Protein AF-A0A6J4SI68-F1 (afdb_monomer)

pLDDT: mean 85.59, std 18.25, range [33.22, 98.5]

Sequence (168 aa):
SLLSRDGRPLRGDPDLPATARPAADPTVLVGSAVPDPDGGLPWAMRVFGNPLGEQCIALGRLRDGTIGRLKRGEFGPLPPDTGGVCDDVAERGVVASAERRTTPQRRTIVYGLAEGRARVTVRVAGERRSARPGALGSFIFVFRGTRDLRGAELRTTRDGRPVVLRLG

Nearest PDB structures (foldseek):
  7kmm-assembly1_A  TM=6.624E-01  e=3.789E-0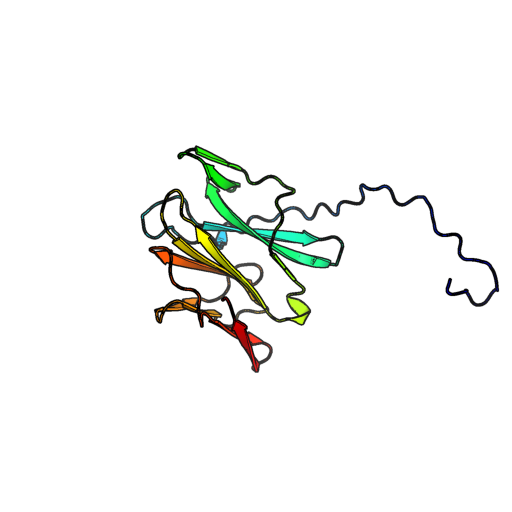2  Xanthomonas citri pv. citri str. 306
  7kmm-assembly2_B  TM=6.673E-01  e=6.313E-02  Xanthomonas citri pv. citri str. 306
  8bl3-assembly1_A  TM=6.056E-01  e=1.656E+00  Escherichia coli
  5j7k-assembly1_E  TM=3.864E-01  e=1.665E-01  synthetic construct
  7y6e-assembly2_B  TM=3.305E-01  e=2.032E+00  Chelicerata

Organism: NCBI:txid1162706

Secondary structure (DSSP, 8-state):
-PPPTT----PPP----TT-------EE-GGG-B--TTS-SPEEEEEEE-TTSPEEEEEEEEETTEEEEEETTEEEEPPTT---EEE-HHHHSEEEEEEEE-SSS-EEEEEEEESTTPPEEEEETTEEEEE---GGGEEEEEEES----TT-EEEEEETTEEEEEE--

Radius of gyration: 19.29 Å; Cα contacts (8 Å, |Δi|>4): 363; chains: 1; bounding box: 36×62×41 Å

Structure (mmCIF, N/CA/C/O backbone):
data_AF-A0A6J4SI68-F1
#
_entry.id   AF-A0A6J4SI68-F1
#
loop_
_atom_site.group_PDB
_atom_site.id
_atom_site.type_symbol
_atom_site.label_atom_id
_atom_site.label_alt_id
_atom_site.label_comp_id
_atom_site.label_asym_id
_atom_site.label_entity_id
_atom_site.label_seq_id
_atom_site.pdbx_PDB_ins_code
_atom_site.Cartn_x
_atom_site.Cartn_y
_atom_site.Cartn_z
_atom_site.occupancy
_atom_site.B_iso_or_equiv
_atom_site.auth_seq_id
_atom_site.auth_comp_id
_atom_site.auth_asym_id
_atom_site.auth_atom_id
_atom_site.pdbx_PDB_model_num
ATOM 1 N N . SER A 1 1 ? -15.799 37.853 5.163 1.00 41.09 1 SER A N 1
ATOM 2 C CA . SER A 1 1 ? -14.866 38.383 6.172 1.00 41.09 1 SER A CA 1
ATOM 3 C C . SER A 1 1 ? -15.446 38.233 7.555 1.00 41.09 1 SER A C 1
ATOM 5 O O . SER A 1 1 ? -16.518 38.760 7.813 1.00 41.09 1 SER A O 1
ATOM 7 N N . LEU A 1 2 ? -14.744 37.497 8.412 1.00 40.72 2 LEU A N 1
ATOM 8 C CA . LEU A 1 2 ? -14.936 37.484 9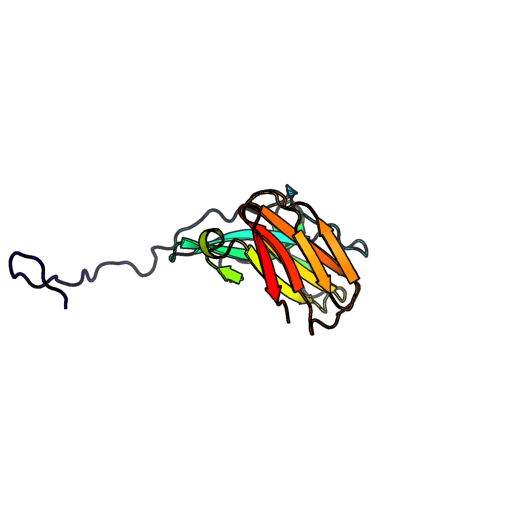.862 1.00 40.72 2 LEU A CA 1
ATOM 9 C C . LEU A 1 2 ? -14.067 38.617 10.444 1.00 40.72 2 LEU A C 1
ATOM 11 O O . LEU A 1 2 ? -12.942 38.805 9.984 1.00 40.72 2 LEU A O 1
ATOM 15 N N . LEU A 1 3 ? -14.594 39.413 11.377 1.00 33.22 3 LEU A N 1
ATOM 16 C CA . LEU A 1 3 ? -13.908 40.569 11.980 1.00 33.22 3 LEU A CA 1
ATOM 17 C C . LEU A 1 3 ? -13.317 40.208 13.354 1.00 33.22 3 LEU A C 1
ATOM 19 O O . LEU A 1 3 ? -13.912 39.434 14.100 1.00 33.22 3 LEU A O 1
ATOM 23 N N . SER A 1 4 ? -12.164 40.799 13.691 1.00 49.69 4 SER A N 1
ATOM 24 C CA . SER A 1 4 ? -11.587 40.789 15.047 1.00 49.69 4 SER A CA 1
ATOM 25 C C . SER A 1 4 ? -12.302 41.803 15.959 1.00 49.69 4 SER A C 1
ATOM 27 O O . SER A 1 4 ? -12.935 42.740 15.466 1.00 49.69 4 SER A O 1
ATOM 29 N N . ARG A 1 5 ? -12.177 41.643 17.286 1.00 51.75 5 ARG A N 1
ATOM 30 C CA . ARG A 1 5 ? -12.863 42.442 18.326 1.00 51.75 5 ARG A CA 1
ATOM 31 C C . ARG A 1 5 ? -12.578 43.957 18.297 1.00 51.75 5 ARG A C 1
ATOM 33 O O . ARG A 1 5 ? -13.356 44.697 18.885 1.00 51.75 5 ARG A O 1
ATOM 40 N N . ASP A 1 6 ? -11.578 44.419 17.543 1.00 63.66 6 ASP A N 1
ATOM 41 C CA . ASP A 1 6 ? -11.200 45.843 17.447 1.00 63.66 6 ASP A CA 1
ATOM 42 C C . ASP A 1 6 ? -11.628 46.520 16.125 1.00 63.66 6 ASP A C 1
ATOM 44 O O . ASP A 1 6 ? -11.157 47.607 15.786 1.00 63.66 6 ASP A O 1
ATOM 48 N N . GLY A 1 7 ? -12.490 45.876 15.326 1.00 43.72 7 GLY A N 1
ATOM 49 C CA . GLY A 1 7 ? -13.140 46.502 14.163 1.00 43.72 7 GLY A CA 1
ATOM 50 C C . GLY A 1 7 ? -12.240 46.802 12.955 1.00 43.72 7 GLY A C 1
ATOM 51 O O . GLY A 1 7 ? -12.679 47.462 12.015 1.00 43.72 7 GLY A O 1
ATOM 52 N N . ARG A 1 8 ? -10.994 46.312 12.928 1.00 44.75 8 ARG A N 1
ATOM 53 C CA . ARG A 1 8 ? -10.113 46.445 11.755 1.00 44.75 8 ARG A CA 1
ATOM 54 C C . ARG A 1 8 ? -10.351 45.306 10.755 1.00 44.75 8 ARG A C 1
ATOM 56 O O . ARG A 1 8 ? -10.450 44.150 11.175 1.00 44.75 8 ARG A O 1
ATOM 63 N N . PRO A 1 9 ? -10.408 45.591 9.440 1.00 39.69 9 PRO A N 1
ATOM 64 C CA . PRO A 1 9 ? -10.454 44.540 8.435 1.00 39.69 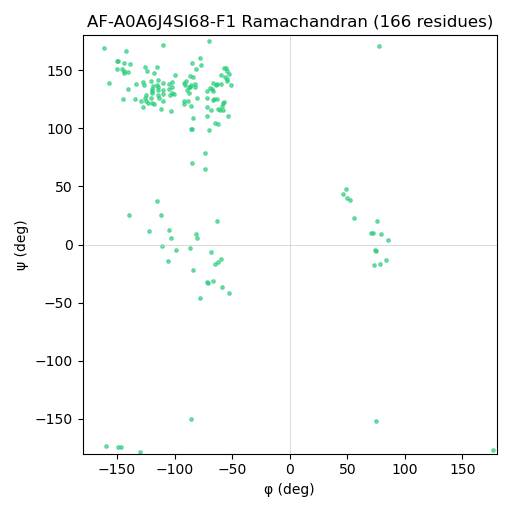9 PRO A CA 1
ATOM 65 C C . PRO A 1 9 ? -9.156 43.731 8.504 1.00 39.69 9 PRO A C 1
ATOM 67 O O . PRO A 1 9 ? -8.064 44.292 8.401 1.00 39.69 9 PRO A O 1
ATOM 70 N N . LEU A 1 10 ? -9.277 42.412 8.675 1.00 46.72 10 LEU A N 1
ATOM 71 C CA . LEU A 1 10 ? -8.160 41.497 8.464 1.00 46.72 10 LEU A CA 1
ATOM 72 C C . LEU A 1 10 ? -7.763 41.626 6.989 1.00 46.72 10 LEU A C 1
ATOM 74 O O . LEU A 1 10 ? -8.484 41.157 6.107 1.00 46.72 10 LEU A O 1
ATOM 78 N N . ARG A 1 11 ? -6.658 42.327 6.712 1.00 47.34 11 ARG A N 1
ATOM 79 C CA . ARG A 1 11 ? -5.991 42.226 5.413 1.00 47.34 11 ARG A CA 1
ATOM 80 C C . ARG A 1 11 ? -5.626 40.756 5.249 1.00 47.34 11 ARG A C 1
ATOM 82 O O . ARG A 1 11 ? -4.916 40.216 6.090 1.00 47.34 11 ARG A O 1
ATOM 89 N N . GLY A 1 12 ? -6.159 40.115 4.211 1.00 44.56 12 GLY A N 1
ATOM 90 C CA . GLY A 1 12 ? -5.619 38.839 3.765 1.00 44.56 12 GLY A CA 1
ATOM 91 C C . GLY A 1 12 ? -4.149 39.061 3.449 1.00 44.56 12 GLY A C 1
ATOM 92 O O . GLY A 1 12 ? -3.832 39.967 2.678 1.00 44.56 12 GLY A O 1
ATOM 93 N N . ASP A 1 13 ? -3.279 38.307 4.110 1.00 42.47 13 ASP A N 1
ATOM 94 C CA . ASP A 1 13 ? -1.849 38.335 3.839 1.00 42.47 13 ASP A CA 1
ATOM 95 C C . ASP A 1 13 ? -1.631 37.875 2.387 1.00 42.47 13 ASP A C 1
ATOM 97 O O . ASP A 1 13 ? -1.985 36.736 2.066 1.00 42.47 13 ASP A O 1
ATOM 101 N N . PRO A 1 14 ? -1.105 38.717 1.479 1.00 45.72 14 PRO A N 1
ATOM 102 C CA . PRO A 1 14 ? -0.847 38.323 0.096 1.00 45.72 14 PRO A CA 1
ATOM 103 C C . PRO A 1 14 ? 0.468 37.539 -0.073 1.00 45.72 14 PRO A C 1
ATOM 105 O O . PRO A 1 14 ? 0.834 37.231 -1.202 1.00 45.72 14 PRO A O 1
ATOM 108 N N . ASP A 1 15 ? 1.164 37.205 1.019 1.00 43.94 15 ASP A N 1
ATOM 109 C CA . ASP A 1 15 ? 2.559 36.739 1.016 1.00 43.94 15 ASP A CA 1
ATOM 110 C C . ASP A 1 15 ? 2.743 35.288 1.500 1.00 43.94 15 ASP A C 1
ATOM 112 O O . ASP A 1 15 ? 3.736 34.935 2.138 1.00 43.94 15 ASP A O 1
ATOM 116 N N . LEU A 1 16 ? 1.814 34.390 1.161 1.00 42.75 16 LEU A N 1
ATOM 117 C CA . LEU A 1 16 ? 2.142 32.962 1.170 1.00 42.75 16 LEU A CA 1
ATOM 118 C C . LEU A 1 16 ? 2.808 32.605 -0.167 1.00 42.75 16 LEU A C 1
ATOM 120 O O . LEU A 1 16 ? 2.115 32.561 -1.188 1.00 42.75 16 LEU A O 1
ATOM 124 N N . PRO A 1 17 ? 4.125 32.321 -0.213 1.00 39.16 17 PRO A N 1
ATOM 125 C CA . PRO A 1 17 ? 4.725 31.798 -1.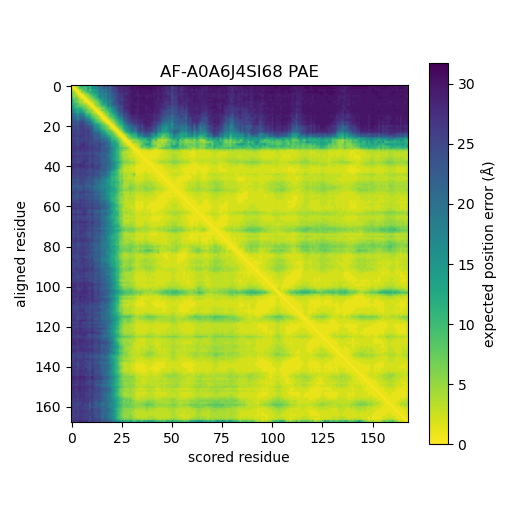428 1.00 39.16 17 PRO A CA 1
ATOM 126 C C . PRO A 1 17 ? 4.034 30.479 -1.788 1.00 39.16 17 PRO A C 1
ATOM 128 O O . PRO A 1 17 ? 3.827 29.617 -0.929 1.00 39.16 17 PRO A O 1
ATO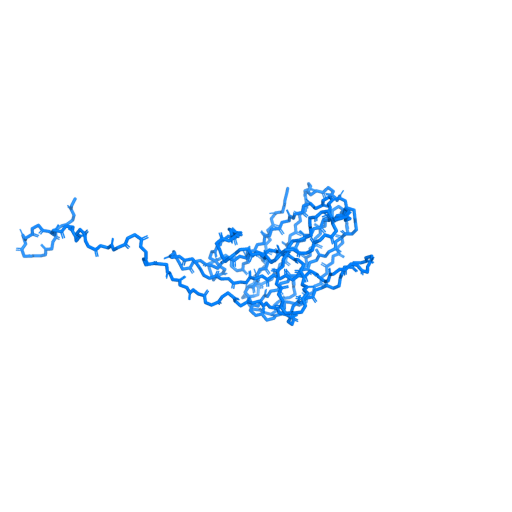M 131 N N . ALA A 1 18 ? 3.743 30.275 -3.075 1.00 45.47 18 ALA A N 1
ATOM 132 C CA . ALA A 1 18 ? 3.190 29.037 -3.640 1.00 45.47 18 ALA A CA 1
ATOM 133 C C . ALA A 1 18 ? 4.121 27.802 -3.497 1.00 45.47 18 ALA A C 1
ATOM 135 O O . ALA A 1 18 ? 3.998 26.819 -4.225 1.00 45.47 18 ALA A O 1
ATOM 136 N N . THR A 1 19 ? 5.077 27.839 -2.568 1.00 42.84 19 THR A N 1
ATOM 137 C CA . THR A 1 19 ? 6.138 26.853 -2.357 1.00 42.84 19 THR A CA 1
ATOM 138 C C . THR A 1 19 ? 6.413 26.564 -0.883 1.00 42.84 19 THR A C 1
ATOM 140 O O . THR A 1 19 ? 7.495 26.084 -0.555 1.00 42.84 19 THR A O 1
ATOM 143 N N . ALA A 1 20 ? 5.449 26.750 0.020 1.00 41.12 20 ALA A N 1
ATOM 144 C CA . ALA A 1 20 ? 5.488 26.040 1.299 1.00 41.12 20 ALA A CA 1
ATOM 145 C C . ALA A 1 20 ? 5.112 24.563 1.066 1.00 41.12 20 ALA A C 1
ATOM 147 O O . ALA A 1 20 ? 4.067 24.093 1.503 1.00 41.12 20 ALA A O 1
ATOM 148 N N . ARG A 1 21 ? 5.942 23.830 0.309 1.00 43.81 21 ARG A N 1
ATOM 149 C CA . ARG A 1 21 ? 5.911 22.364 0.302 1.00 43.81 21 ARG A CA 1
ATOM 150 C C . ARG A 1 21 ? 6.416 21.925 1.675 1.00 43.81 21 ARG A C 1
ATOM 152 O O . ARG A 1 21 ? 7.596 22.148 1.947 1.00 43.81 21 ARG A O 1
ATOM 159 N N . PRO A 1 22 ? 5.612 21.264 2.523 1.00 39.53 22 PRO A N 1
ATOM 160 C CA . PRO A 1 22 ? 6.188 20.475 3.590 1.00 39.53 22 PRO A CA 1
ATOM 161 C C . PRO A 1 22 ? 6.945 19.341 2.895 1.00 39.53 22 PRO A C 1
ATOM 163 O O . PRO A 1 22 ? 6.340 18.421 2.344 1.00 39.53 22 PRO A O 1
ATOM 166 N N . ALA A 1 23 ? 8.272 19.424 2.848 1.00 41.53 23 ALA A N 1
ATOM 167 C CA . ALA A 1 23 ? 9.094 18.269 2.538 1.00 41.53 23 ALA A CA 1
ATOM 168 C C . ALA A 1 23 ? 9.066 17.364 3.775 1.00 41.53 23 ALA A C 1
ATOM 170 O O . ALA A 1 23 ? 9.978 17.383 4.595 1.00 41.53 23 ALA A O 1
ATOM 171 N N . ALA A 1 24 ? 7.978 16.609 3.949 1.00 43.91 24 ALA A N 1
ATOM 172 C CA . ALA A 1 24 ? 8.052 15.409 4.762 1.00 43.91 24 ALA A CA 1
ATOM 173 C C . ALA A 1 24 ? 9.087 14.514 4.078 1.00 43.91 24 ALA A C 1
ATOM 175 O O . ALA A 1 24 ? 8.888 14.136 2.922 1.00 43.91 24 ALA A O 1
ATOM 176 N N . ASP A 1 25 ? 10.200 14.248 4.759 1.00 49.50 25 ASP A N 1
ATOM 177 C CA . ASP A 1 25 ? 11.216 13.320 4.280 1.00 49.50 25 ASP A CA 1
ATOM 178 C C . ASP A 1 25 ? 10.516 11.986 3.968 1.00 49.50 25 ASP A C 1
ATOM 180 O O . ASP A 1 25 ? 9.943 11.364 4.876 1.00 49.50 25 ASP A O 1
ATOM 184 N N . PRO A 1 26 ? 10.405 11.591 2.686 1.00 60.81 26 PRO A N 1
ATOM 185 C CA . PRO A 1 26 ? 9.561 10.478 2.310 1.00 60.81 26 PRO A CA 1
ATOM 186 C C . PRO A 1 26 ? 10.191 9.189 2.823 1.00 60.81 26 PRO A C 1
ATOM 188 O O . PRO A 1 26 ? 11.078 8.607 2.198 1.00 60.81 26 PRO A O 1
ATOM 191 N N . THR A 1 27 ? 9.707 8.709 3.964 1.00 73.81 27 THR A N 1
ATOM 192 C CA . THR A 1 27 ? 10.252 7.501 4.566 1.00 73.81 27 THR A CA 1
ATOM 193 C C . THR A 1 27 ? 9.819 6.300 3.734 1.00 73.81 27 THR A C 1
ATOM 195 O O . THR A 1 27 ? 8.647 5.906 3.694 1.00 73.81 27 THR A O 1
ATOM 198 N N . VAL A 1 28 ? 10.789 5.699 3.048 1.00 74.00 28 VAL A N 1
ATOM 199 C CA . VAL A 1 28 ? 10.642 4.368 2.467 1.00 74.00 28 VAL A CA 1
ATOM 200 C C . VAL A 1 28 ? 10.655 3.357 3.606 1.00 74.00 28 VAL A C 1
ATOM 202 O O . VAL A 1 28 ? 11.650 3.205 4.314 1.00 74.00 28 VAL A O 1
ATOM 205 N N . LEU A 1 29 ? 9.564 2.614 3.771 1.00 76.69 29 LEU A N 1
ATOM 206 C CA . LEU A 1 29 ? 9.467 1.602 4.818 1.00 76.69 29 LEU A CA 1
ATOM 207 C C . LEU A 1 29 ? 10.076 0.273 4.358 1.00 76.69 29 LEU A C 1
ATOM 209 O O . LEU A 1 29 ? 9.363 -0.708 4.150 1.00 76.69 29 LEU A O 1
ATOM 213 N N . VAL A 1 30 ? 11.405 0.225 4.221 1.00 69.44 30 VAL A N 1
ATOM 214 C CA . VAL A 1 30 ? 12.153 -0.974 3.782 1.00 69.44 30 VAL A CA 1
ATOM 215 C C . VAL A 1 30 ? 11.807 -2.205 4.630 1.00 69.44 30 VAL A C 1
ATOM 217 O O . VAL A 1 30 ? 11.574 -3.282 4.090 1.00 69.44 30 VAL A O 1
ATOM 220 N N . GLY A 1 31 ? 11.679 -2.038 5.951 1.00 70.56 31 GLY A N 1
ATOM 221 C CA . GLY A 1 31 ? 11.326 -3.122 6.878 1.00 70.56 31 GLY A CA 1
ATOM 222 C C . GLY A 1 31 ? 9.894 -3.661 6.742 1.00 70.56 31 GLY A C 1
ATOM 223 O O . GLY A 1 31 ? 9.555 -4.646 7.388 1.00 70.56 31 GLY A O 1
ATOM 224 N N . SER A 1 32 ? 9.051 -3.033 5.917 1.00 72.88 32 SER A N 1
ATOM 225 C CA . SER A 1 32 ? 7.689 -3.493 5.601 1.00 72.88 32 SER A CA 1
ATOM 226 C C . SER A 1 32 ? 7.581 -4.160 4.224 1.00 72.88 32 SER A C 1
ATOM 228 O O . SER A 1 32 ? 6.478 -4.473 3.774 1.00 72.88 32 SER A O 1
ATOM 230 N N . ALA A 1 33 ? 8.712 -4.354 3.535 1.00 91.50 33 ALA A N 1
ATOM 231 C CA . ALA A 1 33 ? 8.719 -4.906 2.191 1.00 91.50 33 ALA A CA 1
ATOM 232 C C . ALA A 1 33 ? 8.177 -6.341 2.160 1.00 91.50 33 ALA A C 1
ATOM 234 O O . ALA A 1 33 ? 8.512 -7.180 2.997 1.00 91.50 33 ALA A O 1
ATOM 235 N N . VAL A 1 34 ? 7.358 -6.631 1.152 1.00 95.00 34 VAL A N 1
ATOM 236 C CA . VAL A 1 34 ? 6.744 -7.943 0.940 1.00 95.00 34 VAL A CA 1
ATOM 237 C C . VAL A 1 34 ? 7.299 -8.556 -0.345 1.00 95.00 34 VAL A C 1
ATOM 239 O O . VAL A 1 34 ? 7.227 -7.912 -1.397 1.00 95.00 34 VAL A O 1
ATOM 242 N N . PRO A 1 35 ? 7.835 -9.790 -0.305 1.00 96.25 35 PRO A N 1
ATOM 243 C CA . PRO A 1 35 ? 8.320 -10.470 -1.501 1.00 96.25 35 PRO A CA 1
ATOM 244 C C . PRO A 1 35 ? 7.251 -10.556 -2.595 1.00 96.25 35 PRO A C 1
ATOM 246 O O . PRO A 1 35 ? 6.070 -10.789 -2.318 1.00 96.25 35 PRO A O 1
ATOM 249 N N . ASP A 1 36 ? 7.656 -10.403 -3.857 1.00 96.00 36 ASP A N 1
ATOM 250 C CA . ASP A 1 36 ? 6.766 -10.742 -4.961 1.00 96.00 36 ASP A CA 1
ATOM 251 C C . ASP A 1 36 ? 6.624 -12.272 -5.045 1.00 96.00 36 ASP A C 1
ATOM 253 O O . ASP A 1 36 ? 7.631 -12.982 -5.023 1.00 96.00 36 ASP A O 1
ATOM 257 N N . PRO A 1 37 ? 5.397 -12.805 -5.161 1.00 95.00 37 PRO A N 1
ATOM 258 C CA . PRO A 1 37 ? 5.170 -14.244 -5.128 1.00 95.00 37 PRO A CA 1
ATOM 259 C C . PRO A 1 37 ? 5.800 -15.011 -6.301 1.00 95.00 37 PRO A C 1
ATOM 261 O O . PRO A 1 37 ? 5.927 -16.228 -6.196 1.00 95.00 37 PRO A O 1
ATOM 264 N N . ASP A 1 38 ? 6.191 -14.346 -7.391 1.00 94.19 38 ASP A N 1
ATOM 265 C CA . ASP A 1 38 ? 6.865 -14.992 -8.527 1.00 94.19 38 ASP A CA 1
ATOM 266 C C . ASP A 1 38 ? 8.333 -14.535 -8.656 1.00 94.19 38 ASP A C 1
ATOM 268 O O . ASP A 1 38 ? 8.897 -14.550 -9.747 1.00 94.19 38 ASP A O 1
ATOM 272 N N . GLY A 1 39 ? 8.955 -14.092 -7.555 1.00 93.06 39 GLY A N 1
ATOM 273 C CA . GLY A 1 39 ? 10.395 -13.798 -7.499 1.00 93.06 39 GLY A CA 1
ATOM 274 C C . GLY A 1 39 ? 10.825 -12.450 -8.092 1.00 93.06 39 GLY A C 1
ATOM 275 O O . GLY A 1 39 ? 12.017 -12.199 -8.238 1.00 93.06 39 GLY A O 1
ATOM 276 N N . GLY A 1 40 ? 9.881 -11.568 -8.435 1.00 94.06 40 GLY A N 1
ATOM 277 C CA . GLY A 1 40 ? 10.187 -10.188 -8.829 1.00 94.06 40 GLY A CA 1
ATOM 278 C C . GLY A 1 40 ? 10.687 -9.316 -7.667 1.00 94.06 40 GLY A C 1
ATOM 279 O O . GLY A 1 40 ? 10.665 -9.727 -6.506 1.00 94.06 40 GLY A O 1
ATOM 280 N N . LEU A 1 41 ? 11.076 -8.069 -7.974 1.00 95.12 41 LEU A N 1
ATOM 281 C CA . LEU A 1 41 ? 11.458 -7.084 -6.951 1.00 95.12 41 LEU A CA 1
ATOM 282 C C . LEU A 1 41 ? 10.381 -6.985 -5.852 1.00 95.12 41 LEU A C 1
ATOM 284 O O . LEU A 1 41 ? 9.192 -6.926 -6.198 1.00 95.12 41 LEU A O 1
ATOM 288 N N . PRO A 1 42 ? 10.755 -6.921 -4.561 1.00 96.56 42 PRO A N 1
ATOM 289 C CA . PRO A 1 42 ? 9.792 -6.806 -3.471 1.00 96.56 42 PRO A CA 1
ATOM 290 C C . PRO A 1 42 ? 8.861 -5.607 -3.647 1.00 96.56 42 PRO A C 1
ATOM 292 O O . PRO A 1 42 ? 9.219 -4.596 -4.253 1.00 96.56 42 PRO A O 1
ATOM 295 N N . TRP A 1 43 ? 7.659 -5.709 -3.098 1.00 96.12 43 TRP A N 1
ATOM 296 C CA . TRP A 1 43 ? 6.735 -4.590 -2.975 1.00 96.12 43 TRP A CA 1
ATOM 297 C C . TRP A 1 43 ? 7.026 -3.830 -1.691 1.00 96.12 43 TRP A C 1
ATOM 299 O O . TRP A 1 43 ? 7.201 -4.439 -0.640 1.00 96.12 43 TRP A O 1
ATOM 309 N N . ALA A 1 44 ? 7.044 -2.507 -1.764 1.00 94.88 44 ALA A N 1
ATOM 310 C CA . ALA A 1 44 ? 7.173 -1.644 -0.600 1.00 94.88 44 ALA A CA 1
ATOM 311 C C . ALA A 1 44 ? 6.304 -0.401 -0.775 1.00 94.88 44 ALA A C 1
ATOM 313 O O . ALA A 1 44 ? 5.833 -0.098 -1.877 1.00 94.88 44 ALA A O 1
ATOM 314 N N . MET A 1 45 ? 6.106 0.324 0.321 1.00 92.44 45 MET A N 1
ATOM 315 C CA . MET A 1 45 ? 5.371 1.579 0.310 1.00 92.44 45 MET A CA 1
ATOM 316 C C . MET A 1 45 ? 6.198 2.720 0.888 1.00 92.44 45 MET A C 1
ATOM 318 O O . MET A 1 45 ? 7.051 2.537 1.762 1.00 92.44 45 MET A O 1
ATOM 322 N N . ARG A 1 46 ? 5.923 3.903 0.357 1.00 91.44 46 ARG A N 1
ATOM 323 C CA . ARG A 1 46 ? 6.412 5.185 0.844 1.00 91.44 46 ARG A CA 1
ATOM 324 C C . ARG A 1 46 ? 5.281 5.842 1.614 1.00 91.44 46 ARG A C 1
ATOM 326 O O . ARG A 1 46 ? 4.172 5.916 1.080 1.00 91.44 46 ARG A O 1
ATOM 333 N N . VAL A 1 47 ? 5.570 6.309 2.823 1.00 91.44 47 VAL A N 1
ATOM 334 C CA . VAL A 1 47 ? 4.629 7.078 3.645 1.00 91.44 47 VAL A CA 1
ATOM 335 C C . VAL A 1 47 ? 5.122 8.515 3.712 1.00 91.44 47 VAL A C 1
ATOM 337 O O . VAL A 1 47 ? 6.313 8.749 3.911 1.00 91.44 47 VAL A O 1
ATOM 340 N N . PHE A 1 48 ? 4.228 9.470 3.492 1.00 90.19 48 PHE A N 1
ATOM 341 C CA . PHE A 1 48 ? 4.544 10.895 3.507 1.00 90.19 48 PHE A CA 1
ATOM 342 C C . PHE A 1 48 ? 3.322 11.700 3.952 1.00 90.19 48 PHE A C 1
ATOM 344 O O . PHE A 1 48 ? 2.195 11.259 3.760 1.00 90.19 48 PHE A O 1
ATOM 351 N N . GLY A 1 49 ? 3.540 12.859 4.570 1.00 90.62 49 GLY A N 1
ATOM 352 C CA . GLY A 1 49 ? 2.458 13.781 4.922 1.00 90.62 49 GLY A CA 1
ATOM 353 C C . GLY A 1 49 ? 2.097 14.700 3.757 1.00 90.62 49 GLY A C 1
ATOM 354 O O . GLY A 1 49 ? 2.937 14.957 2.889 1.00 90.62 49 GLY A O 1
ATOM 355 N N . ASN A 1 50 ? 0.875 15.226 3.748 1.00 88.31 50 ASN A N 1
ATOM 356 C CA . ASN A 1 50 ? 0.492 16.335 2.870 1.00 88.31 50 ASN A CA 1
ATOM 357 C C . ASN A 1 50 ? 0.254 17.638 3.671 1.00 88.31 50 ASN A C 1
ATOM 359 O O . ASN A 1 50 ? 0.247 17.608 4.903 1.00 88.31 50 ASN A O 1
ATOM 363 N N . PRO A 1 51 ? 0.065 18.799 3.008 1.00 89.75 51 PRO A N 1
ATOM 364 C CA . PRO A 1 51 ? -0.169 20.074 3.697 1.00 89.75 51 PRO A CA 1
ATOM 365 C C . PRO A 1 51 ? -1.443 20.134 4.552 1.00 89.75 51 PRO A C 1
ATOM 367 O O . PRO A 1 51 ? -1.571 21.045 5.363 1.00 89.75 51 PRO A O 1
ATOM 370 N N . LEU A 1 52 ? -2.377 19.193 4.373 1.00 89.56 52 LEU A N 1
ATOM 371 C CA . LEU A 1 52 ? -3.603 19.090 5.168 1.00 89.56 52 LEU A CA 1
ATOM 372 C C . LEU A 1 52 ? -3.402 18.270 6.454 1.00 89.56 52 LEU A C 1
ATOM 374 O O . LEU A 1 52 ? -4.327 18.157 7.248 1.00 89.56 52 LEU A O 1
ATOM 378 N N . GLY A 1 53 ? -2.206 17.712 6.675 1.00 89.31 53 GLY A N 1
ATOM 379 C CA . GLY A 1 53 ? -1.901 16.862 7.828 1.00 89.31 53 GLY A CA 1
ATOM 380 C C . GLY A 1 53 ? -2.263 15.386 7.638 1.00 89.31 53 GLY A C 1
ATOM 381 O O . GLY A 1 53 ? -2.070 14.594 8.558 1.00 89.31 53 GLY A O 1
ATOM 382 N N . GLU A 1 54 ? -2.735 14.989 6.455 1.00 92.38 54 GLU A N 1
ATOM 383 C CA . GLU A 1 54 ? -3.101 13.602 6.157 1.00 92.38 54 GLU A CA 1
ATOM 384 C C . GLU A 1 54 ? -1.860 12.735 5.903 1.00 92.38 54 GLU A C 1
ATOM 386 O O . GLU A 1 54 ? -0.817 13.214 5.439 1.00 92.38 54 GLU A O 1
ATOM 391 N N . GLN A 1 55 ? -1.992 11.427 6.143 1.00 92.50 55 GLN A N 1
ATOM 392 C CA . GLN A 1 55 ? -0.970 10.450 5.778 1.00 92.50 55 GLN A CA 1
ATOM 393 C C . GLN A 1 55 ? -1.251 9.895 4.386 1.00 92.50 55 GLN A C 1
ATOM 395 O O . GLN A 1 55 ? -2.281 9.272 4.133 1.00 92.50 55 GLN A O 1
ATOM 400 N N . CYS A 1 56 ? -0.292 10.079 3.490 1.00 93.50 56 CYS A N 1
ATOM 401 C CA . CYS A 1 56 ? -0.327 9.571 2.134 1.00 93.50 56 CYS A CA 1
ATOM 402 C C . CYS A 1 56 ? 0.543 8.323 1.983 1.00 93.50 56 CYS A C 1
ATOM 404 O O . CYS A 1 56 ? 1.672 8.255 2.478 1.00 93.50 56 CYS A O 1
ATOM 406 N N . ILE A 1 57 ? 0.040 7.355 1.219 1.00 94.25 57 ILE A N 1
ATOM 407 C CA . ILE A 1 57 ? 0.756 6.132 0.857 1.00 94.25 57 ILE A CA 1
ATOM 408 C C . ILE A 1 57 ? 0.934 6.005 -0.653 1.00 94.25 57 ILE A C 1
ATOM 410 O O . ILE A 1 57 ? -0.011 6.157 -1.430 1.00 94.25 57 ILE A O 1
ATOM 414 N N . ALA A 1 58 ? 2.147 5.654 -1.076 1.00 94.31 58 ALA A N 1
ATOM 415 C CA . ALA A 1 58 ? 2.450 5.296 -2.459 1.00 94.31 58 ALA A CA 1
ATOM 416 C C . ALA A 1 58 ? 3.099 3.910 -2.528 1.00 94.31 58 ALA A C 1
ATOM 418 O O . ALA A 1 58 ? 4.089 3.644 -1.847 1.00 94.31 58 ALA A O 1
ATOM 419 N N . LEU A 1 59 ? 2.551 3.038 -3.375 1.00 94.94 59 LEU A N 1
ATOM 420 C CA . LEU A 1 59 ? 3.058 1.688 -3.611 1.00 94.94 59 LEU A CA 1
ATOM 421 C C . LEU A 1 59 ? 4.086 1.675 -4.751 1.00 94.94 59 LEU A C 1
ATOM 423 O O . LEU A 1 59 ? 3.896 2.308 -5.795 1.00 94.94 59 LEU A O 1
ATOM 427 N N . GLY A 1 60 ? 5.140 0.877 -4.595 1.00 94.81 60 GLY A N 1
ATOM 428 C CA . GLY A 1 60 ? 6.075 0.581 -5.673 1.00 94.81 60 GLY A CA 1
ATOM 429 C C . GLY A 1 60 ? 6.883 -0.691 -5.442 1.00 94.81 60 GLY A C 1
ATOM 430 O O . GLY A 1 60 ? 6.648 -1.461 -4.511 1.00 94.81 60 GLY A O 1
ATOM 431 N N . ARG A 1 61 ? 7.839 -0.920 -6.339 1.00 95.38 61 ARG A N 1
ATOM 432 C CA . ARG A 1 61 ? 8.864 -1.958 -6.218 1.00 95.38 61 ARG A CA 1
ATOM 433 C C . ARG A 1 61 ? 10.040 -1.410 -5.422 1.00 95.38 61 ARG A C 1
ATOM 435 O O . ARG A 1 61 ? 10.370 -0.242 -5.587 1.00 95.38 61 ARG A O 1
ATOM 442 N N . LEU A 1 62 ? 10.680 -2.242 -4.616 1.00 95.31 62 LEU A N 1
ATOM 443 C CA . LEU A 1 62 ? 11.872 -1.897 -3.851 1.00 95.31 62 LEU A CA 1
ATOM 444 C C . LEU A 1 62 ? 13.121 -2.444 -4.548 1.00 95.31 62 LEU A C 1
ATOM 446 O O . LEU A 1 62 ? 13.175 -3.630 -4.871 1.00 95.31 62 LEU A O 1
ATOM 450 N N . ARG A 1 63 ? 14.126 -1.592 -4.743 1.00 94.44 63 ARG A N 1
ATOM 451 C CA . ARG A 1 63 ? 15.470 -1.974 -5.190 1.00 94.44 63 ARG A CA 1
ATOM 452 C C . ARG A 1 63 ? 16.483 -1.069 -4.503 1.00 94.44 63 ARG A C 1
ATOM 454 O O . ARG A 1 63 ? 16.330 0.145 -4.575 1.00 94.44 63 ARG A O 1
ATOM 461 N N . ASP A 1 64 ? 17.465 -1.654 -3.821 1.00 91.25 64 ASP A N 1
ATOM 462 C CA . ASP A 1 64 ? 18.571 -0.932 -3.172 1.00 91.25 64 ASP A CA 1
ATOM 463 C C . ASP A 1 64 ? 18.092 0.246 -2.299 1.00 91.25 64 ASP A C 1
ATOM 465 O O . ASP A 1 64 ? 18.527 1.385 -2.442 1.00 91.25 64 ASP A O 1
ATOM 469 N N . GLY A 1 65 ? 17.090 -0.008 -1.445 1.00 89.62 65 GLY A N 1
ATOM 470 C CA . GLY A 1 65 ? 16.498 1.004 -0.556 1.00 89.62 65 GLY A CA 1
ATOM 471 C C . GLY A 1 65 ? 15.585 2.030 -1.244 1.00 89.62 65 GLY A C 1
ATOM 472 O O . GLY A 1 65 ? 14.941 2.827 -0.570 1.00 89.62 65 GLY A O 1
ATOM 473 N N . THR A 1 66 ? 15.469 1.990 -2.571 1.00 91.94 66 THR A N 1
ATOM 474 C CA . THR A 1 66 ? 14.680 2.939 -3.363 1.00 91.94 66 THR A CA 1
ATOM 475 C C . THR A 1 66 ? 13.347 2.325 -3.781 1.00 91.94 66 THR A C 1
ATOM 477 O O . THR A 1 66 ? 13.300 1.191 -4.264 1.00 91.94 66 THR A O 1
ATOM 480 N N . ILE A 1 67 ? 12.251 3.080 -3.648 1.00 93.12 67 ILE A N 1
ATOM 481 C CA . ILE A 1 67 ? 10.953 2.700 -4.223 1.00 93.12 67 ILE A CA 1
ATOM 482 C C . ILE A 1 67 ? 10.829 3.251 -5.643 1.00 93.12 67 ILE A C 1
ATOM 484 O O . ILE A 1 67 ? 11.077 4.428 -5.895 1.00 93.12 67 ILE A O 1
ATOM 488 N N . GLY A 1 68 ? 10.397 2.400 -6.569 1.00 94.06 68 GLY A N 1
ATOM 489 C CA . GLY A 1 68 ? 10.240 2.731 -7.978 1.00 94.06 68 GLY A CA 1
ATOM 490 C C . GLY A 1 68 ? 9.121 1.970 -8.676 1.00 94.06 68 GLY A C 1
ATOM 491 O O . GLY A 1 68 ? 8.348 1.222 -8.075 1.00 94.06 68 GLY A O 1
ATOM 492 N N . ARG A 1 69 ? 9.030 2.167 -9.987 1.00 93.44 69 ARG A N 1
ATOM 493 C CA . ARG A 1 69 ? 8.143 1.431 -10.893 1.00 93.44 69 ARG A CA 1
ATOM 494 C C . ARG A 1 69 ? 8.986 0.683 -11.912 1.00 93.44 69 ARG A C 1
ATOM 496 O O . ARG A 1 69 ? 10.035 1.160 -12.330 1.00 93.44 69 ARG A O 1
ATOM 503 N N . LEU A 1 70 ? 8.486 -0.472 -12.342 1.00 92.62 70 LEU A N 1
ATOM 504 C CA . LEU A 1 70 ? 9.041 -1.190 -13.484 1.00 92.62 70 LEU A CA 1
ATOM 505 C C . LEU A 1 70 ? 8.306 -0.756 -14.755 1.00 92.62 70 LEU A C 1
ATOM 507 O O . LEU A 1 70 ? 7.083 -0.885 -14.839 1.00 92.62 70 LEU A O 1
ATOM 511 N N . LYS A 1 71 ? 9.046 -0.272 -15.750 1.00 89.88 71 LYS A N 1
ATOM 512 C CA . LYS A 1 71 ? 8.542 0.074 -17.081 1.00 89.88 71 LYS A CA 1
ATOM 513 C C . LYS A 1 71 ? 9.405 -0.650 -18.107 1.00 89.88 71 LYS A C 1
ATOM 515 O O . LYS A 1 71 ? 10.603 -0.431 -18.158 1.00 89.88 71 LYS A O 1
ATOM 520 N N . ARG A 1 72 ? 8.797 -1.538 -18.904 1.00 89.06 72 ARG A N 1
ATOM 521 C CA . ARG A 1 72 ? 9.511 -2.368 -19.901 1.00 89.06 72 ARG A CA 1
ATOM 522 C C . ARG A 1 72 ? 10.711 -3.139 -19.314 1.00 89.06 72 ARG A C 1
ATOM 524 O O . ARG A 1 72 ? 11.738 -3.269 -19.956 1.00 89.06 72 ARG A O 1
ATOM 531 N N . GLY A 1 73 ? 10.572 -3.641 -18.085 1.00 88.25 73 GLY A N 1
ATOM 532 C CA . GLY A 1 73 ? 11.635 -4.374 -17.382 1.00 88.25 73 GLY A CA 1
ATOM 533 C C . GLY A 1 73 ? 12.657 -3.487 -16.666 1.00 88.25 73 GLY A C 1
ATOM 534 O O . GLY A 1 73 ? 13.364 -3.972 -15.790 1.00 88.25 73 GLY A O 1
ATOM 535 N N . GLU A 1 74 ? 12.677 -2.186 -16.946 1.00 94.50 74 GLU A N 1
ATOM 536 C CA . GLU A 1 74 ? 13.585 -1.240 -16.307 1.00 94.50 74 GLU A CA 1
ATOM 537 C C . GLU A 1 74 ? 12.953 -0.628 -15.061 1.00 94.50 74 GLU A C 1
ATOM 539 O O . GLU A 1 74 ? 11.778 -0.251 -15.048 1.00 94.50 74 GLU A O 1
ATOM 544 N N . PHE A 1 75 ? 13.740 -0.516 -13.997 1.00 95.38 75 PHE A N 1
ATOM 545 C CA . PHE A 1 75 ? 13.324 0.152 -12.771 1.00 95.38 75 PHE A CA 1
ATOM 546 C C . PHE A 1 75 ? 13.655 1.640 -12.849 1.00 95.38 75 PHE A C 1
ATOM 548 O O . PHE A 1 75 ? 14.819 2.010 -12.998 1.00 95.38 75 PHE A O 1
ATOM 555 N N . GLY A 1 76 ? 12.633 2.473 -12.671 1.00 95.31 76 GLY A N 1
ATOM 556 C CA . GLY A 1 76 ? 12.766 3.910 -12.456 1.00 95.31 76 GLY A CA 1
ATOM 557 C C . GLY A 1 76 ? 12.285 4.289 -11.050 1.00 95.31 76 GLY A C 1
ATOM 558 O O . GLY A 1 76 ? 11.197 3.840 -10.669 1.00 95.31 76 GLY A O 1
ATOM 559 N N . PRO A 1 77 ? 13.037 5.097 -10.278 1.00 94.69 77 PRO A N 1
ATOM 560 C CA . PRO A 1 77 ? 12.588 5.606 -8.981 1.00 94.69 77 PRO A CA 1
ATOM 561 C C . PRO A 1 77 ? 11.241 6.331 -9.073 1.00 94.69 77 PRO A C 1
ATOM 563 O O . PRO A 1 77 ? 10.916 6.931 -10.099 1.00 94.69 77 PRO A O 1
ATOM 566 N N . LEU A 1 78 ? 10.450 6.288 -7.999 1.00 90.75 78 LEU A N 1
ATOM 567 C CA . LEU A 1 78 ? 9.243 7.103 -7.900 1.00 90.75 78 LEU A CA 1
ATOM 568 C C . LEU A 1 78 ? 9.637 8.571 -7.702 1.00 90.75 78 LEU A C 1
ATOM 570 O O . LEU A 1 78 ? 10.338 8.866 -6.731 1.00 90.75 78 LEU A O 1
ATOM 574 N N . PRO A 1 79 ? 9.142 9.498 -8.543 1.00 89.69 79 PRO A N 1
ATOM 575 C CA . PRO A 1 79 ? 9.313 10.924 -8.306 1.00 89.69 79 PRO A CA 1
ATOM 576 C C . PRO A 1 79 ? 8.854 11.337 -6.895 1.00 89.69 79 PRO A C 1
ATOM 578 O O . PRO A 1 79 ? 7.905 10.745 -6.354 1.00 89.69 79 PRO A O 1
ATOM 581 N N . PRO A 1 80 ? 9.495 12.333 -6.262 1.00 83.19 80 PRO A N 1
ATOM 582 C CA . PRO A 1 80 ? 9.114 12.793 -4.926 1.00 83.19 80 PRO A CA 1
ATOM 583 C C . PRO A 1 80 ? 7.661 13.287 -4.887 1.00 83.19 80 PRO A C 1
ATOM 585 O O . PRO A 1 80 ? 6.934 12.964 -3.956 1.00 83.19 80 PRO A O 1
ATOM 588 N N . ASP A 1 81 ? 7.200 13.928 -5.957 1.00 83.31 81 ASP A N 1
ATOM 589 C CA . ASP A 1 81 ? 5.841 14.439 -6.158 1.00 83.31 81 ASP A CA 1
ATOM 590 C C . ASP A 1 81 ? 4.824 13.377 -6.617 1.00 83.31 81 ASP A C 1
ATOM 592 O O . ASP A 1 81 ? 3.688 13.709 -6.955 1.00 83.31 81 ASP A O 1
ATOM 596 N N . THR A 1 82 ? 5.194 12.089 -6.611 1.00 85.56 82 THR A N 1
ATOM 597 C CA . THR A 1 82 ? 4.237 11.008 -6.881 1.00 85.56 82 THR A CA 1
ATOM 598 C C . THR A 1 82 ? 3.086 11.073 -5.879 1.00 85.56 82 THR A C 1
ATOM 600 O O . THR A 1 82 ? 3.289 10.839 -4.685 1.00 85.56 82 THR A O 1
ATOM 603 N N . GLY A 1 83 ? 1.879 11.328 -6.389 1.00 86.62 83 GLY A N 1
ATOM 604 C CA . GLY A 1 83 ? 0.647 11.271 -5.609 1.00 86.62 83 GLY A CA 1
ATOM 605 C C . GLY A 1 83 ? 0.430 9.902 -4.960 1.00 86.62 83 GLY A C 1
ATOM 606 O O . GLY A 1 83 ? 0.886 8.869 -5.459 1.00 86.62 83 GLY A O 1
ATOM 607 N N . GLY A 1 84 ? -0.272 9.908 -3.834 1.00 90.75 84 GLY A N 1
ATOM 608 C CA . GLY A 1 84 ? -0.616 8.717 -3.069 1.00 90.75 84 GLY A CA 1
ATOM 609 C C . GLY A 1 84 ? -2.099 8.683 -2.734 1.00 90.75 84 GLY A C 1
ATOM 610 O O . GLY A 1 84 ? -2.859 9.570 -3.114 1.00 90.75 84 GLY A O 1
ATOM 611 N N . VAL A 1 85 ? -2.496 7.645 -2.010 1.00 93.38 85 VAL A N 1
ATOM 612 C CA . VAL A 1 85 ? -3.799 7.606 -1.341 1.00 93.38 85 VAL A CA 1
ATOM 613 C C . VAL A 1 85 ? -3.609 8.285 0.004 1.00 93.38 85 VAL A C 1
ATOM 615 O O . VAL A 1 85 ? -2.757 7.840 0.768 1.00 93.38 85 VAL A O 1
ATOM 618 N N . CYS A 1 86 ? -4.332 9.372 0.246 1.00 93.81 86 CYS A N 1
ATOM 619 C CA . CYS A 1 86 ? -4.212 10.192 1.448 1.00 93.81 86 CYS A CA 1
ATOM 620 C C . CYS A 1 86 ? -5.516 10.129 2.240 1.00 93.81 86 CYS A C 1
ATOM 622 O O . CYS A 1 86 ? -6.587 10.159 1.635 1.00 93.81 86 CYS A O 1
ATOM 624 N N . ASP A 1 87 ? -5.410 10.007 3.559 1.00 94.88 87 ASP A N 1
ATOM 625 C CA . ASP A 1 87 ? -6.538 10.118 4.489 1.00 94.88 87 ASP A CA 1
ATOM 626 C C . ASP A 1 87 ? -6.001 10.389 5.907 1.00 94.88 87 ASP A C 1
ATOM 628 O O . ASP A 1 87 ? -4.796 10.250 6.176 1.00 94.88 87 ASP A O 1
ATOM 632 N N . ASP A 1 88 ? -6.892 10.736 6.830 1.00 94.00 88 ASP A N 1
ATOM 633 C CA . ASP A 1 88 ? -6.568 10.846 8.249 1.00 94.00 88 ASP A CA 1
ATOM 634 C C . ASP A 1 88 ? -6.671 9.465 8.921 1.00 94.00 88 ASP A C 1
ATOM 636 O O . ASP A 1 88 ? -7.745 8.978 9.285 1.00 94.00 88 ASP A O 1
ATOM 640 N N . VAL A 1 89 ? -5.525 8.805 9.101 1.00 93.00 89 VAL A N 1
ATOM 641 C CA . VAL A 1 89 ? -5.450 7.488 9.757 1.00 93.00 89 VAL A CA 1
ATOM 642 C C . VAL A 1 89 ? -5.824 7.569 11.235 1.00 93.00 89 VAL A C 1
ATOM 644 O O . VAL A 1 89 ? -6.382 6.605 11.758 1.00 93.00 89 VAL A O 1
ATOM 647 N N . ALA A 1 90 ? -5.553 8.692 11.902 1.00 91.75 90 ALA A N 1
ATOM 648 C CA . ALA A 1 90 ? -5.932 8.885 13.295 1.00 91.75 90 ALA A CA 1
ATOM 649 C C . ALA A 1 90 ? -7.449 9.076 13.424 1.00 91.75 90 ALA A C 1
ATOM 651 O O . ALA A 1 90 ? -8.043 8.610 14.387 1.00 91.75 90 ALA A O 1
ATOM 652 N N . GLU A 1 91 ? -8.128 9.680 12.452 1.00 91.75 91 GLU A N 1
ATOM 653 C CA . GLU A 1 91 ? -9.591 9.767 12.467 1.00 91.75 91 GLU A CA 1
ATOM 654 C C . GLU A 1 91 ? -10.246 8.445 12.035 1.00 91.75 91 GLU A C 1
ATOM 656 O O . GLU A 1 91 ? -11.158 7.946 12.698 1.00 91.75 91 GLU A O 1
ATOM 661 N N . ARG A 1 92 ? -9.767 7.829 10.949 1.00 90.56 92 ARG A N 1
ATOM 662 C CA . ARG A 1 92 ? -10.390 6.645 10.329 1.00 90.56 92 ARG A CA 1
ATOM 663 C C . ARG A 1 92 ? -9.987 5.317 10.967 1.00 90.56 92 ARG A C 1
ATOM 665 O O . ARG A 1 92 ? -10.674 4.311 10.787 1.00 90.56 92 ARG A O 1
ATOM 672 N N . GLY A 1 93 ? -8.854 5.272 11.662 1.00 93.81 93 GLY A N 1
ATOM 673 C CA . GLY A 1 93 ? -8.216 4.052 12.165 1.00 93.81 93 GLY A CA 1
ATOM 674 C C . GLY A 1 93 ? -7.536 3.197 11.087 1.00 93.81 93 GLY A C 1
ATOM 675 O O . GLY A 1 93 ? -6.728 2.327 11.411 1.00 93.81 93 GLY A O 1
ATOM 676 N N . VAL A 1 94 ? -7.853 3.396 9.804 1.00 95.88 94 VAL A N 1
ATOM 677 C CA . VAL A 1 94 ? -7.210 2.714 8.676 1.00 95.88 94 VAL A CA 1
ATOM 678 C C . VAL A 1 94 ? -7.369 3.524 7.390 1.00 95.88 94 VAL A C 1
ATOM 680 O O . VAL A 1 94 ? -8.457 4.005 7.091 1.00 95.88 94 VAL A O 1
ATOM 683 N N . VAL A 1 95 ? -6.304 3.590 6.592 1.00 95.62 95 VAL A N 1
ATOM 684 C CA . VAL A 1 95 ? -6.341 3.983 5.177 1.00 95.62 95 VAL A CA 1
ATOM 685 C C . VAL A 1 95 ? -5.810 2.819 4.355 1.00 95.62 95 VAL A C 1
ATOM 687 O O . VAL A 1 95 ? -4.782 2.226 4.691 1.00 95.62 95 VAL A O 1
ATOM 690 N N . ALA A 1 96 ? -6.507 2.442 3.289 1.00 96.88 96 ALA A N 1
ATOM 691 C CA . ALA A 1 96 ? -6.055 1.360 2.428 1.00 96.88 96 ALA A CA 1
ATOM 692 C C . ALA A 1 96 ? -6.520 1.549 0.992 1.00 96.88 96 ALA A C 1
ATOM 694 O O . ALA A 1 96 ? -7.529 2.194 0.721 1.00 96.88 96 ALA A O 1
ATOM 695 N N . SER A 1 97 ? -5.802 0.910 0.080 1.00 96.88 97 SER A N 1
ATOM 696 C CA . SER A 1 97 ? -6.165 0.841 -1.325 1.00 96.88 97 SER A CA 1
ATOM 697 C C . SER A 1 97 ? -5.913 -0.552 -1.879 1.00 96.88 97 SER A C 1
ATOM 699 O O . SER A 1 97 ? -5.086 -1.314 -1.365 1.00 96.88 97 SER A O 1
ATOM 701 N N . ALA A 1 98 ? -6.651 -0.885 -2.934 1.00 97.38 98 ALA A N 1
ATOM 702 C CA . ALA A 1 98 ? -6.475 -2.096 -3.709 1.00 97.38 98 ALA A CA 1
ATOM 703 C C . ALA A 1 98 ? -6.145 -1.734 -5.159 1.00 97.38 98 ALA A C 1
ATOM 705 O O . ALA A 1 98 ? -6.926 -1.094 -5.858 1.00 97.38 98 ALA A O 1
ATOM 706 N N . GLU A 1 99 ? -4.996 -2.195 -5.641 1.00 95.56 99 GLU A N 1
ATOM 707 C CA . GLU A 1 99 ? -4.549 -1.966 -7.009 1.00 95.56 99 GLU A CA 1
ATOM 708 C C . GLU A 1 99 ? -4.475 -3.270 -7.801 1.00 95.56 99 GLU A C 1
ATOM 710 O O . GLU A 1 99 ? -4.010 -4.302 -7.312 1.00 95.56 99 GLU A O 1
ATOM 715 N N . ARG A 1 100 ? -4.870 -3.203 -9.077 1.00 96.12 100 ARG A N 1
ATOM 716 C CA . ARG A 1 100 ? -4.607 -4.251 -10.068 1.00 96.12 100 ARG A CA 1
ATOM 717 C C . ARG A 1 100 ? -3.461 -3.797 -10.964 1.00 96.12 100 ARG A C 1
ATOM 719 O O . ARG A 1 100 ? -3.594 -2.827 -11.703 1.00 96.12 100 ARG A O 1
ATOM 726 N N . ARG A 1 101 ? -2.332 -4.499 -10.905 1.00 93.38 101 ARG A N 1
ATOM 727 C CA . ARG A 1 101 ? -1.155 -4.247 -11.747 1.00 93.38 101 ARG A CA 1
ATOM 728 C C . ARG A 1 101 ? -1.084 -5.317 -12.825 1.00 93.38 101 ARG A C 1
ATOM 730 O O . ARG A 1 101 ? -1.246 -6.494 -12.525 1.00 93.38 101 ARG A O 1
ATOM 737 N N . THR A 1 102 ? -0.852 -4.922 -14.073 1.00 90.50 102 THR A N 1
ATOM 738 C CA . THR A 1 102 ? -0.748 -5.848 -15.217 1.00 90.50 102 THR A CA 1
ATOM 739 C C . THR A 1 102 ? 0.683 -6.054 -15.702 1.00 90.50 102 THR A C 1
ATOM 741 O O . THR A 1 102 ? 0.928 -7.002 -16.440 1.00 90.50 102 THR A O 1
ATOM 744 N N . THR A 1 103 ? 1.614 -5.202 -15.268 1.00 84.56 103 THR A N 1
ATOM 745 C CA . THR A 1 103 ? 3.012 -5.182 -15.713 1.00 84.56 103 THR A CA 1
ATOM 746 C C . THR A 1 103 ? 3.939 -5.071 -14.494 1.00 84.56 103 THR A C 1
ATOM 748 O O . THR A 1 103 ? 3.646 -4.271 -13.600 1.00 84.56 103 THR A O 1
ATOM 751 N N . PRO A 1 104 ? 5.066 -5.810 -14.433 1.00 84.31 104 PRO A N 1
ATOM 752 C CA . PRO A 1 104 ? 5.474 -6.863 -15.370 1.00 84.31 104 PRO A CA 1
ATOM 753 C C . PRO A 1 104 ? 4.632 -8.141 -15.261 1.00 84.31 104 PRO A C 1
ATOM 755 O O . PRO A 1 104 ? 4.352 -8.761 -16.277 1.00 84.31 104 PRO A O 1
ATOM 758 N N . GLN A 1 105 ? 4.162 -8.496 -14.065 1.00 91.44 105 GLN A N 1
ATOM 759 C CA . GLN A 1 105 ? 3.235 -9.608 -13.852 1.00 91.44 105 GLN A CA 1
ATOM 760 C C . GLN A 1 105 ? 1.892 -9.107 -13.323 1.00 91.44 105 GLN A C 1
ATOM 762 O O . GLN A 1 105 ? 1.812 -8.092 -12.626 1.00 91.44 105 GLN A O 1
ATOM 767 N N . ARG A 1 106 ? 0.831 -9.869 -13.608 1.00 95.62 106 ARG A N 1
ATOM 768 C CA . ARG A 1 106 ? -0.512 -9.600 -13.088 1.00 95.62 106 ARG A CA 1
ATOM 769 C C . ARG A 1 106 ? -0.556 -9.795 -11.572 1.00 95.62 106 ARG A C 1
ATOM 771 O O . ARG A 1 106 ? -0.241 -10.885 -11.080 1.00 95.62 106 ARG A O 1
ATOM 778 N N . ARG A 1 107 ? -0.977 -8.763 -10.8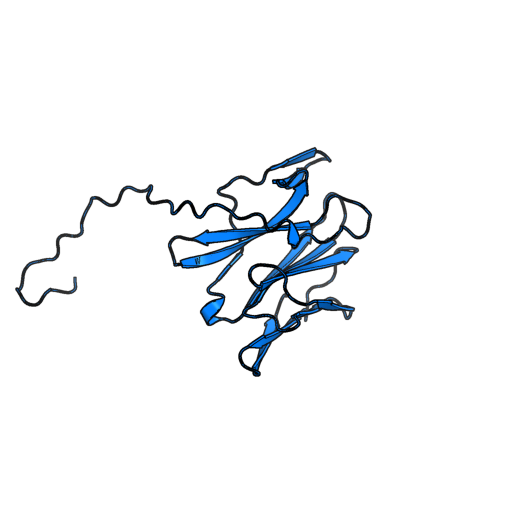42 1.00 96.88 107 ARG A N 1
ATOM 779 C CA . ARG A 1 107 ? -1.131 -8.760 -9.381 1.00 96.88 107 ARG A CA 1
ATOM 780 C C . ARG A 1 107 ? -2.379 -8.004 -8.959 1.00 96.88 107 ARG A C 1
ATOM 782 O O . ARG A 1 107 ? -2.721 -6.990 -9.566 1.00 96.88 107 ARG A O 1
ATOM 789 N N . THR A 1 108 ? -2.966 -8.450 -7.859 1.00 98.06 108 THR A N 1
ATOM 790 C CA . THR A 1 108 ? -3.839 -7.631 -7.021 1.00 98.06 108 THR A CA 1
ATOM 791 C C . THR A 1 108 ? -3.101 -7.361 -5.726 1.00 98.06 108 THR A C 1
ATOM 793 O O . THR A 1 108 ? -2.570 -8.289 -5.115 1.00 98.06 108 THR A O 1
ATOM 796 N N . ILE A 1 109 ? -3.026 -6.098 -5.327 1.00 97.81 109 ILE A N 1
ATOM 797 C CA . ILE A 1 109 ? -2.220 -5.667 -4.191 1.00 97.81 109 ILE A CA 1
ATOM 798 C C . ILE A 1 109 ? -3.101 -4.825 -3.293 1.00 97.81 109 ILE A C 1
ATOM 800 O O . ILE A 1 109 ? -3.667 -3.841 -3.754 1.00 97.81 109 ILE A O 1
ATOM 804 N N . VAL A 1 110 ? -3.217 -5.219 -2.030 1.00 98.25 110 VAL A N 1
ATOM 805 C CA . VAL A 1 110 ? -3.915 -4.445 -1.003 1.00 98.25 110 VAL A CA 1
ATOM 806 C C . VAL A 1 110 ? -2.874 -3.909 -0.043 1.00 98.25 110 VAL A C 1
ATOM 808 O O . VAL A 1 110 ? -2.099 -4.689 0.502 1.00 98.25 110 VAL A O 1
ATOM 811 N N . TYR A 1 111 ? -2.828 -2.602 0.153 1.00 97.50 111 TYR A N 1
ATOM 812 C CA . TYR A 1 111 ? -1.814 -1.954 0.980 1.00 97.50 111 TYR A CA 1
ATOM 813 C C . TYR A 1 111 ? -2.411 -0.771 1.729 1.00 97.50 111 TYR A C 1
ATOM 815 O O . TYR A 1 111 ? -3.436 -0.228 1.314 1.00 97.50 111 TYR A O 1
ATOM 823 N N . GLY A 1 112 ? -1.796 -0.395 2.845 1.00 96.62 112 GLY A N 1
ATOM 824 C CA . GLY A 1 112 ? -2.357 0.632 3.707 1.00 96.62 112 GLY A CA 1
ATOM 825 C C . GLY A 1 112 ? -1.582 0.896 4.986 1.00 96.62 112 GLY A C 1
ATOM 826 O O . GLY A 1 112 ? -0.541 0.283 5.240 1.00 96.62 112 GLY A O 1
ATOM 827 N N . LEU A 1 113 ? -2.143 1.796 5.792 1.00 95.94 113 LEU A N 1
ATOM 828 C CA . LEU A 1 113 ? -1.759 2.058 7.176 1.00 95.94 113 LEU A CA 1
ATOM 829 C C . LEU A 1 113 ? -2.958 1.759 8.070 1.00 95.94 113 LEU A C 1
ATOM 831 O O . LEU A 1 113 ? -4.085 2.129 7.749 1.00 95.94 113 LEU A O 1
ATOM 835 N N . ALA A 1 114 ? -2.718 1.082 9.182 1.00 95.94 114 ALA A N 1
ATOM 836 C CA . ALA A 1 114 ? -3.688 0.843 10.236 1.00 95.94 114 ALA A CA 1
ATOM 837 C C . ALA A 1 114 ? -3.166 1.448 11.537 1.00 95.94 114 ALA A C 1
ATOM 839 O O . ALA A 1 114 ? -1.982 1.334 11.854 1.00 95.94 114 ALA A O 1
ATOM 840 N N . GLU A 1 115 ? -4.055 2.050 12.313 1.00 93.94 115 GLU A N 1
ATOM 841 C CA . GLU A 1 115 ? -3.723 2.538 13.640 1.00 93.94 115 GLU A CA 1
ATOM 842 C C . GLU A 1 115 ? -3.418 1.359 14.582 1.00 93.94 115 GLU A C 1
ATOM 844 O O . GLU A 1 115 ? -4.127 0.348 14.635 1.00 93.94 115 GLU A O 1
ATOM 849 N N . GLY A 1 116 ? -2.326 1.480 15.337 1.00 89.69 116 GLY A N 1
ATOM 850 C CA . GLY A 1 116 ? -1.902 0.473 16.303 1.00 89.69 116 GLY A CA 1
ATOM 851 C C . GLY A 1 116 ? -1.277 -0.783 15.681 1.00 89.69 116 GLY A C 1
ATOM 852 O O . GLY A 1 116 ? -0.618 -0.753 14.645 1.00 89.69 116 GLY A O 1
ATOM 853 N N . ARG A 1 117 ? -1.406 -1.912 16.390 1.00 90.69 117 ARG A N 1
ATOM 854 C CA . ARG A 1 117 ? -0.749 -3.197 16.052 1.00 90.69 117 ARG A CA 1
ATOM 855 C C . ARG A 1 117 ? -1.736 -4.347 15.852 1.00 90.69 117 ARG A C 1
ATOM 857 O O . ARG A 1 117 ? -1.341 -5.518 15.823 1.00 90.69 117 ARG A O 1
ATOM 864 N N . ALA A 1 118 ? -3.023 -4.020 15.758 1.00 94.31 118 ALA A N 1
ATOM 865 C CA . ALA A 1 118 ? -4.074 -4.994 15.526 1.00 94.31 118 ALA A CA 1
ATOM 866 C C . ALA A 1 118 ? -3.845 -5.739 14.208 1.00 94.31 118 ALA A C 1
ATOM 868 O O . ALA A 1 118 ? -3.330 -5.189 13.237 1.00 94.31 118 ALA A O 1
ATOM 869 N N . ARG A 1 119 ? -4.217 -7.021 14.171 1.00 97.12 119 ARG A N 1
ATOM 870 C CA . ARG A 1 119 ? -4.083 -7.837 12.963 1.00 97.12 119 ARG A CA 1
ATOM 871 C C . ARG A 1 119 ? -5.007 -7.294 11.875 1.00 97.12 119 ARG A C 1
ATOM 873 O O . ARG A 1 119 ? -6.221 -7.264 12.054 1.00 97.12 119 ARG A O 1
ATOM 880 N N . VAL A 1 120 ? -4.431 -6.995 10.718 1.00 98.06 120 VAL A N 1
ATOM 881 C CA . VAL A 1 120 ? -5.177 -6.651 9.511 1.00 98.06 120 VAL A CA 1
ATOM 882 C C . VAL A 1 120 ? -5.501 -7.937 8.765 1.00 98.06 120 VAL A C 1
ATOM 884 O O . VAL A 1 120 ? -4.629 -8.778 8.538 1.00 98.06 120 VAL A O 1
ATOM 887 N N . THR A 1 121 ? -6.766 -8.103 8.396 1.00 98.50 121 THR A N 1
ATOM 888 C CA . THR A 1 121 ? -7.260 -9.233 7.609 1.00 98.50 121 THR A CA 1
ATOM 889 C C . THR A 1 121 ? -7.890 -8.715 6.330 1.00 98.50 121 THR A C 1
ATOM 891 O O . THR A 1 121 ? -8.791 -7.888 6.376 1.00 98.50 121 THR A O 1
ATOM 894 N N . VAL A 1 122 ? -7.444 -9.227 5.191 1.00 98.38 122 VAL A N 1
ATOM 895 C CA . VAL A 1 122 ? -7.952 -8.868 3.868 1.00 98.38 122 VAL A CA 1
ATOM 896 C C . VAL A 1 122 ? -8.625 -10.083 3.249 1.00 98.38 122 VAL A C 1
ATOM 898 O O . VAL A 1 122 ? -8.079 -11.188 3.290 1.00 98.38 122 VAL A O 1
ATOM 901 N N . ARG A 1 123 ? -9.803 -9.877 2.659 1.00 98.38 123 ARG A N 1
ATOM 902 C CA . ARG A 1 123 ? -10.504 -10.864 1.837 1.00 98.38 123 ARG A CA 1
ATOM 903 C C . ARG A 1 123 ? -10.654 -10.323 0.421 1.00 98.38 123 ARG A C 1
ATOM 905 O O . ARG A 1 123 ? -11.283 -9.289 0.232 1.00 98.38 123 ARG A O 1
ATOM 912 N N . VAL A 1 124 ? -10.106 -11.034 -0.561 1.00 98.12 124 VAL A N 1
ATOM 913 C CA . VAL A 1 124 ? -10.157 -10.684 -1.990 1.00 98.12 124 VAL A CA 1
ATOM 914 C C . VAL A 1 124 ? -10.518 -11.936 -2.779 1.00 98.12 124 VAL A C 1
ATOM 91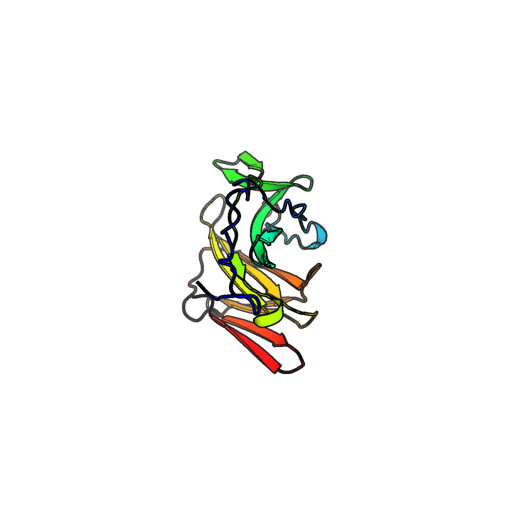6 O O . VAL A 1 124 ? -9.840 -12.950 -2.648 1.00 98.12 124 VAL A O 1
ATOM 919 N N . ALA A 1 125 ? -11.578 -11.878 -3.593 1.00 96.31 125 ALA A N 1
ATOM 920 C CA . ALA A 1 125 ? -12.056 -13.010 -4.400 1.00 96.31 125 ALA A CA 1
ATOM 921 C C . ALA A 1 125 ? -12.151 -14.340 -3.610 1.00 96.31 125 ALA A C 1
ATOM 923 O O . ALA A 1 125 ? -11.688 -15.383 -4.067 1.00 96.31 125 ALA A O 1
ATOM 924 N N . GLY A 1 126 ? -12.683 -14.286 -2.383 1.00 93.81 126 GLY A N 1
ATOM 925 C CA . GLY A 1 126 ? -12.807 -15.440 -1.479 1.00 93.81 126 GLY A CA 1
ATOM 926 C C . GLY A 1 126 ? -11.522 -15.843 -0.738 1.00 93.81 126 GLY A C 1
ATOM 927 O O . GLY A 1 126 ? -11.605 -16.513 0.288 1.00 93.81 126 GLY A O 1
ATOM 928 N N . GLU A 1 127 ? -10.345 -15.390 -1.176 1.00 97.31 127 GLU A N 1
ATOM 929 C CA . GLU A 1 127 ? -9.072 -15.659 -0.504 1.00 97.31 127 GLU A CA 1
ATOM 930 C C . GLU A 1 127 ? -8.887 -14.713 0.690 1.00 97.31 127 GLU A C 1
ATOM 932 O O . GLU A 1 127 ? -8.953 -13.490 0.546 1.00 97.31 127 GLU A O 1
ATOM 937 N N . ARG A 1 128 ? -8.639 -15.276 1.880 1.00 97.88 128 ARG A N 1
ATOM 938 C CA . ARG A 1 128 ? -8.374 -14.519 3.111 1.00 97.88 128 ARG A CA 1
ATOM 939 C C . ARG A 1 128 ? -6.888 -14.555 3.454 1.00 97.88 128 ARG A C 1
ATOM 941 O O . ARG A 1 128 ? -6.318 -15.631 3.605 1.00 97.88 128 ARG A O 1
ATOM 948 N N . ARG A 1 129 ? -6.288 -13.388 3.684 1.00 97.81 129 ARG A N 1
ATOM 949 C CA . ARG A 1 129 ? -4.928 -13.239 4.224 1.00 97.81 129 ARG A CA 1
ATOM 950 C C . ARG A 1 129 ? -4.938 -12.345 5.449 1.00 97.81 129 ARG A C 1
ATOM 952 O O . ARG A 1 129 ? -5.806 -11.490 5.585 1.00 97.81 129 ARG A O 1
ATOM 959 N N . SER A 1 130 ? -3.984 -12.545 6.353 1.00 97.50 130 SER A N 1
ATOM 960 C CA . SER A 1 130 ? -3.845 -11.684 7.526 1.00 97.50 130 SER A CA 1
ATOM 961 C C . SER A 1 130 ? -2.387 -11.472 7.896 1.00 97.50 130 SER A C 1
ATOM 963 O O . SER A 1 130 ? -1.569 -12.375 7.726 1.00 97.50 130 SER A O 1
ATOM 965 N N . ALA A 1 131 ? -2.078 -10.295 8.422 1.00 94.81 131 ALA A N 1
ATOM 966 C CA . ALA A 1 131 ? -0.749 -9.928 8.886 1.00 94.81 131 ALA A CA 1
ATOM 967 C C . ALA A 1 131 ? -0.863 -8.936 10.046 1.00 94.81 131 ALA A C 1
ATOM 969 O O . ALA A 1 131 ? -1.887 -8.272 10.219 1.00 94.81 131 ALA A O 1
ATOM 970 N N . ARG A 1 132 ? 0.188 -8.849 10.861 1.00 94.56 132 ARG A N 1
ATOM 971 C CA . ARG A 1 132 ? 0.346 -7.709 11.765 1.00 94.56 132 ARG A CA 1
ATOM 972 C C . ARG A 1 132 ? 0.965 -6.557 10.971 1.00 94.56 132 ARG A C 1
ATOM 974 O O . ARG A 1 132 ? 1.882 -6.830 10.195 1.00 94.56 132 ARG A O 1
ATOM 981 N N . PRO A 1 133 ? 0.490 -5.319 11.155 1.00 93.88 133 PRO A N 1
ATOM 982 C CA . PRO A 1 133 ? 1.142 -4.156 10.586 1.00 93.88 133 PRO A CA 1
ATOM 983 C C . PRO A 1 133 ? 2.609 -4.046 11.018 1.00 93.88 133 PRO A C 1
ATOM 985 O O . PRO A 1 133 ? 2.961 -4.400 12.146 1.00 93.88 133 PRO A O 1
ATOM 988 N N . GLY A 1 134 ? 3.452 -3.574 10.106 1.00 90.62 134 GLY A N 1
ATOM 989 C CA . GLY A 1 134 ? 4.858 -3.271 10.329 1.00 90.62 134 GLY A CA 1
ATOM 990 C C . GLY A 1 134 ? 5.070 -1.862 10.884 1.00 90.62 134 GLY A C 1
ATOM 991 O O . GLY A 1 134 ? 4.229 -1.309 11.596 1.00 90.62 134 GLY A O 1
ATOM 992 N N . ALA A 1 135 ? 6.218 -1.267 10.549 1.00 88.56 135 ALA A N 1
ATOM 993 C CA . ALA A 1 135 ? 6.550 0.104 10.933 1.00 88.56 135 ALA A CA 1
ATOM 994 C C . ALA A 1 135 ? 5.452 1.086 10.494 1.00 88.56 135 ALA A C 1
ATOM 996 O O . ALA A 1 135 ? 4.893 0.931 9.409 1.00 88.56 135 ALA A O 1
ATOM 997 N N . LEU A 1 136 ? 5.142 2.070 11.344 1.00 89.12 136 LEU A N 1
ATOM 998 C CA . LEU A 1 136 ? 4.075 3.061 11.132 1.00 89.12 136 LEU A CA 1
ATOM 999 C C . LEU A 1 136 ? 2.674 2.463 10.890 1.00 89.12 136 LEU A C 1
ATOM 1001 O O . LEU A 1 136 ? 1.829 3.111 10.285 1.00 89.12 136 LEU A O 1
ATOM 1005 N N . GLY A 1 137 ? 2.416 1.223 11.321 1.00 93.12 137 GLY A N 1
ATOM 1006 C CA . GLY A 1 137 ? 1.114 0.591 11.093 1.00 93.12 137 GLY A CA 1
ATOM 1007 C C . GLY A 1 137 ? 0.918 0.110 9.654 1.00 93.12 137 GLY A C 1
ATOM 1008 O O . GLY A 1 137 ? -0.202 -0.121 9.205 1.00 93.12 137 GLY A O 1
ATOM 1009 N N . SER A 1 138 ? 2.004 -0.069 8.915 1.00 94.12 138 SER A N 1
ATOM 1010 C CA . SER A 1 138 ? 1.957 -0.329 7.484 1.00 94.12 138 SER A CA 1
ATOM 1011 C C . SER A 1 138 ? 1.740 -1.801 7.121 1.00 94.12 138 SER A C 1
ATOM 1013 O O . SER A 1 138 ? 2.217 -2.705 7.806 1.00 94.12 138 SER A O 1
ATOM 1015 N N . PHE A 1 139 ? 1.002 -2.082 6.047 1.00 96.31 139 PHE A N 1
ATOM 1016 C CA . PHE A 1 139 ? 0.772 -3.450 5.573 1.00 96.31 139 PHE A CA 1
ATOM 1017 C C . PHE A 1 139 ? 0.684 -3.532 4.047 1.00 96.31 139 PHE A C 1
ATOM 1019 O O . PHE A 1 139 ? 0.234 -2.600 3.384 1.00 96.31 139 PHE A O 1
ATOM 1026 N N . ILE A 1 140 ? 1.076 -4.684 3.492 1.00 97.69 140 ILE A N 1
ATOM 1027 C CA . ILE A 1 140 ? 0.933 -5.025 2.070 1.00 97.69 140 ILE A CA 1
ATOM 1028 C C . ILE A 1 140 ? 0.521 -6.501 1.956 1.00 97.69 140 ILE A C 1
ATOM 1030 O O . ILE A 1 140 ? 1.111 -7.380 2.581 1.00 97.69 140 ILE A O 1
ATOM 1034 N N . PHE A 1 141 ? -0.468 -6.789 1.116 1.00 97.88 141 PHE A N 1
ATOM 1035 C CA . PHE A 1 141 ? -0.886 -8.128 0.716 1.00 97.88 141 PHE A CA 1
ATOM 1036 C C . PHE A 1 141 ? -0.807 -8.246 -0.802 1.00 97.88 141 PHE A C 1
ATOM 1038 O O . PHE A 1 141 ? -1.473 -7.503 -1.520 1.00 97.88 141 PHE A O 1
ATOM 1045 N N . VAL A 1 142 ? -0.022 -9.206 -1.291 1.00 97.69 142 VAL A N 1
ATOM 1046 C CA . VAL A 1 142 ? 0.202 -9.417 -2.727 1.00 97.69 142 VAL A CA 1
ATOM 1047 C C . VAL A 1 142 ? -0.439 -10.728 -3.171 1.00 97.69 142 VAL A C 1
ATOM 1049 O O . VAL A 1 142 ? -0.036 -11.811 -2.741 1.00 97.69 142 VAL A O 1
ATOM 1052 N N . PHE A 1 143 ? -1.421 -10.641 -4.063 1.00 97.44 143 PHE A N 1
ATOM 1053 C CA . PHE A 1 143 ? -2.120 -11.780 -4.651 1.00 97.44 143 PHE A CA 1
ATOM 1054 C C . PHE A 1 143 ? -1.653 -11.995 -6.095 1.00 97.44 143 PHE A C 1
ATOM 1056 O O . PHE A 1 143 ? -1.495 -11.042 -6.865 1.00 97.44 143 PHE A O 1
ATOM 1063 N N . ARG A 1 144 ? -1.452 -13.261 -6.484 1.00 96.44 144 ARG A N 1
ATOM 1064 C CA . ARG A 1 144 ? -1.161 -13.628 -7.880 1.00 96.44 144 ARG A CA 1
ATOM 1065 C C . ARG A 1 144 ? -2.376 -13.354 -8.769 1.00 96.44 144 ARG A C 1
ATOM 1067 O O . ARG A 1 144 ? -3.495 -13.697 -8.384 1.00 96.44 144 ARG A O 1
ATOM 1074 N N . GLY A 1 145 ? -2.137 -12.819 -9.968 1.00 96.69 145 GLY A N 1
ATOM 1075 C CA . GLY A 1 145 ? -3.169 -12.525 -10.965 1.00 96.69 145 GLY A CA 1
ATOM 1076 C C . GLY A 1 145 ? -3.970 -11.255 -10.665 1.00 96.69 145 GLY A C 1
ATOM 1077 O O . GLY A 1 145 ? -3.859 -10.671 -9.593 1.00 96.69 145 GLY A O 1
ATOM 1078 N N . THR A 1 146 ? -4.790 -10.827 -11.624 1.00 96.25 146 THR A N 1
ATOM 1079 C CA . THR A 1 146 ? -5.778 -9.754 -11.436 1.00 96.25 146 THR A CA 1
ATOM 1080 C C . THR A 1 146 ? -7.065 -10.352 -10.872 1.00 96.25 146 THR A C 1
ATOM 1082 O O . THR A 1 146 ? -7.850 -10.944 -11.610 1.00 96.25 146 THR A O 1
ATOM 1085 N N . ARG A 1 147 ? -7.259 -10.232 -9.560 1.00 96.50 147 ARG A N 1
ATOM 1086 C CA . ARG A 1 147 ? -8.443 -10.717 -8.837 1.00 96.50 147 ARG A CA 1
ATOM 1087 C C . ARG A 1 147 ? -9.617 -9.743 -8.954 1.00 96.50 147 ARG A C 1
ATOM 1089 O O . ARG A 1 147 ? -9.406 -8.535 -9.079 1.00 96.50 147 ARG A O 1
ATOM 1096 N N . ASP A 1 148 ? -10.834 -10.282 -8.888 1.00 95.88 148 ASP A N 1
ATOM 1097 C CA . ASP A 1 148 ? -12.056 -9.490 -8.725 1.00 95.88 148 ASP A CA 1
ATOM 1098 C C . ASP A 1 148 ? -12.059 -8.834 -7.335 1.00 95.88 148 ASP A C 1
ATOM 1100 O O . ASP A 1 148 ? -11.752 -9.482 -6.331 1.00 95.88 148 ASP A O 1
ATOM 1104 N N . LEU A 1 149 ? -12.361 -7.537 -7.302 1.00 96.94 149 LEU A N 1
ATOM 1105 C CA . LEU A 1 149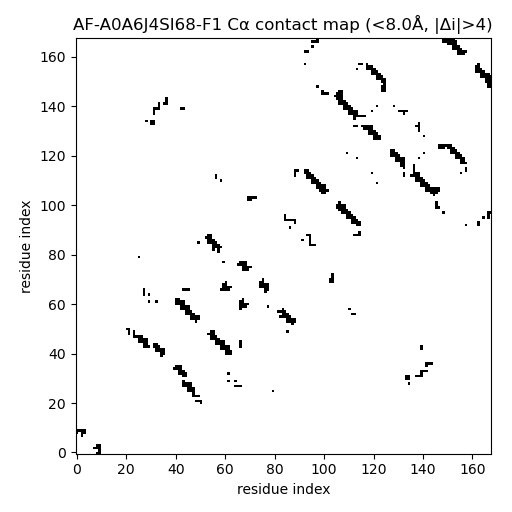 ? -12.426 -6.740 -6.079 1.00 96.94 149 LEU A CA 1
ATOM 1106 C C . LEU A 1 149 ? -13.860 -6.561 -5.575 1.00 96.94 149 LEU A C 1
ATOM 1108 O O . LEU A 1 149 ? -14.034 -6.032 -4.483 1.00 96.94 149 LEU A O 1
ATOM 1112 N N . ARG A 1 150 ? -14.881 -7.032 -6.303 1.00 96.19 150 ARG A N 1
ATOM 1113 C CA . ARG A 1 150 ? -16.267 -6.970 -5.825 1.00 96.19 150 ARG A CA 1
ATOM 1114 C C . ARG A 1 150 ? -16.405 -7.708 -4.496 1.00 96.19 150 ARG A C 1
ATOM 1116 O O . ARG A 1 150 ? -16.089 -8.895 -4.390 1.00 96.19 150 ARG A O 1
ATOM 1123 N N . GLY A 1 151 ? -16.864 -6.988 -3.474 1.00 95.69 151 GLY A N 1
ATOM 1124 C CA . GLY A 1 151 ? -17.003 -7.524 -2.119 1.00 95.69 151 GLY A CA 1
ATOM 1125 C C . GLY A 1 151 ? -15.672 -7.737 -1.391 1.00 95.69 151 GLY A C 1
ATOM 1126 O O . GLY A 1 151 ? -15.661 -8.349 -0.316 1.00 95.69 151 GLY A O 1
ATOM 1127 N N . ALA A 1 152 ? -14.559 -7.241 -1.944 1.00 97.81 152 ALA A N 1
ATOM 1128 C CA . ALA A 1 152 ? -13.286 -7.224 -1.251 1.00 97.81 152 ALA A CA 1
ATOM 1129 C C . ALA A 1 152 ? -13.379 -6.317 -0.024 1.00 97.81 152 ALA A C 1
ATOM 1131 O O . ALA A 1 152 ? -13.956 -5.226 -0.050 1.00 97.81 152 ALA A O 1
ATOM 1132 N N . GLU A 1 153 ? -12.817 -6.789 1.079 1.00 98.00 153 GLU A N 1
ATOM 1133 C CA . GLU A 1 153 ? -12.876 -6.076 2.346 1.00 98.00 153 GLU A CA 1
ATOM 1134 C C . GLU A 1 153 ? -11.588 -6.240 3.135 1.00 98.00 153 GLU A C 1
ATOM 1136 O O . GLU A 1 153 ? -10.916 -7.275 3.084 1.00 98.00 153 GLU A O 1
ATOM 1141 N N . LEU A 1 154 ? -11.290 -5.204 3.901 1.00 98.31 154 LEU A N 1
ATOM 1142 C CA . LEU A 1 154 ? -10.286 -5.193 4.940 1.00 98.31 154 LEU A CA 1
ATOM 1143 C C . LEU A 1 154 ? -10.986 -5.111 6.292 1.00 98.31 154 LEU A C 1
ATOM 1145 O O . LEU A 1 154 ? -11.951 -4.368 6.461 1.00 98.31 154 LEU A O 1
ATOM 1149 N N . ARG A 1 155 ? -10.479 -5.867 7.261 1.00 98.12 155 ARG A N 1
ATOM 1150 C CA . ARG A 1 155 ? -10.902 -5.821 8.658 1.00 98.12 155 ARG A CA 1
ATOM 1151 C C . ARG A 1 155 ? -9.703 -5.615 9.569 1.00 98.12 155 ARG A C 1
ATOM 1153 O O . ARG A 1 155 ? -8.677 -6.272 9.395 1.00 98.12 155 ARG A O 1
ATOM 1160 N N . THR A 1 156 ? -9.863 -4.757 10.564 1.00 97.75 156 THR A N 1
ATOM 1161 C CA . THR A 1 156 ? -8.929 -4.581 11.682 1.00 97.75 156 THR A CA 1
ATOM 1162 C C . THR A 1 156 ? -9.717 -4.218 12.945 1.00 97.75 156 THR A C 1
ATOM 1164 O O . THR A 1 156 ? -10.950 -4.242 12.937 1.00 97.75 156 THR A O 1
ATOM 1167 N N . THR A 1 157 ? -9.030 -3.910 14.039 1.00 95.75 157 THR A N 1
ATOM 1168 C CA . THR A 1 157 ? -9.646 -3.385 15.259 1.00 95.75 157 THR A CA 1
ATOM 1169 C C . THR A 1 157 ? -8.955 -2.107 15.700 1.00 95.75 157 THR A C 1
ATOM 1171 O O . THR A 1 157 ? -7.727 -2.056 15.696 1.00 95.75 157 THR A O 1
ATOM 1174 N N . ARG A 1 158 ? -9.741 -1.138 16.158 1.00 92.94 158 ARG A N 1
ATOM 1175 C CA . ARG A 1 158 ? -9.294 0.110 16.773 1.00 92.94 158 ARG A CA 1
ATOM 1176 C C . ARG A 1 158 ? -9.946 0.226 18.144 1.00 92.94 158 ARG A C 1
ATOM 1178 O O . ARG A 1 158 ? -11.164 0.110 18.229 1.00 92.94 158 ARG A O 1
ATOM 1185 N N . ASP A 1 159 ? -9.157 0.379 19.203 1.00 90.69 159 ASP A N 1
ATOM 1186 C CA . ASP A 1 159 ? -9.661 0.476 20.585 1.00 90.69 159 ASP A CA 1
ATOM 1187 C C . ASP A 1 159 ? -10.652 -0.647 20.951 1.00 90.69 159 ASP A C 1
ATOM 1189 O O . ASP A 1 159 ? -11.700 -0.438 21.559 1.00 90.69 159 ASP A O 1
ATOM 1193 N N . GLY A 1 160 ? -10.356 -1.866 20.484 1.00 89.94 160 GLY A N 1
ATOM 1194 C CA . GLY A 1 160 ? -11.210 -3.046 20.657 1.00 89.94 160 GLY A CA 1
ATOM 1195 C C . GLY A 1 160 ? -12.458 -3.093 19.764 1.00 89.94 160 GLY A C 1
ATOM 1196 O O . GLY A 1 160 ? -13.145 -4.112 19.741 1.00 89.94 160 GLY A O 1
ATOM 1197 N N . ARG A 1 161 ? -12.747 -2.044 18.988 1.00 93.88 161 ARG A N 1
ATOM 1198 C CA . ARG A 1 161 ? -13.886 -1.978 18.063 1.00 93.88 161 ARG A CA 1
ATOM 1199 C C . ARG A 1 161 ? -13.492 -2.450 16.663 1.00 93.88 161 ARG A C 1
ATOM 1201 O O . ARG A 1 161 ? -12.410 -2.104 16.187 1.00 93.88 161 ARG A O 1
ATOM 1208 N N . PRO A 1 162 ? -14.341 -3.225 15.971 1.00 95.12 162 PRO A N 1
ATOM 1209 C CA . PRO A 1 162 ? -14.060 -3.653 14.609 1.00 95.12 162 PRO A CA 1
ATOM 1210 C C . PRO A 1 162 ? -14.119 -2.469 13.639 1.00 95.12 162 PRO A C 1
ATOM 1212 O O . PRO A 1 162 ? -15.068 -1.689 13.653 1.00 95.12 162 PRO A O 1
ATOM 1215 N N . VAL A 1 163 ? -13.131 -2.388 12.752 1.00 96.31 163 VAL A N 1
ATOM 1216 C CA . VAL A 1 163 ? -13.104 -1.466 11.613 1.00 96.31 163 VAL A CA 1
ATOM 1217 C C . VAL A 1 163 ? -13.158 -2.298 10.339 1.00 96.31 163 VAL A C 1
ATOM 1219 O O . VAL A 1 163 ? -12.381 -3.244 10.178 1.00 96.31 163 VAL A O 1
ATOM 1222 N N . VAL A 1 164 ? -14.087 -1.965 9.443 1.00 96.69 164 VAL A N 1
ATOM 1223 C CA . VAL A 1 164 ? -14.276 -2.652 8.160 1.00 96.69 164 VAL A CA 1
ATOM 1224 C C . VAL A 1 164 ? -14.223 -1.632 7.033 1.00 96.69 164 VAL A C 1
ATOM 1226 O O . VAL A 1 164 ? -14.988 -0.673 7.034 1.00 96.69 164 VAL A O 1
ATOM 1229 N N . LEU A 1 165 ? -13.356 -1.874 6.054 1.00 96.56 165 LEU A N 1
ATOM 1230 C CA . LEU A 1 165 ? -13.198 -1.040 4.866 1.00 96.56 165 LEU A CA 1
ATOM 1231 C C . LEU A 1 165 ? -13.505 -1.863 3.610 1.00 96.56 165 LEU A C 1
ATOM 1233 O O . LEU A 1 165 ? -12.982 -2.968 3.442 1.00 96.56 165 LEU A O 1
ATOM 1237 N N . ARG A 1 166 ? -14.356 -1.334 2.726 1.00 96.94 166 ARG A N 1
ATOM 1238 C CA . ARG A 1 166 ? -14.624 -1.914 1.400 1.00 96.94 166 ARG A CA 1
ATOM 1239 C C . ARG A 1 166 ? -13.536 -1.478 0.424 1.00 96.94 166 ARG A C 1
ATOM 1241 O O . ARG A 1 166 ? -13.152 -0.316 0.419 1.00 96.94 166 ARG A O 1
ATOM 1248 N N . LEU A 1 167 ? -13.042 -2.419 -0.378 1.00 94.50 167 LEU A N 1
ATOM 1249 C CA . LEU A 1 167 ? -11.917 -2.207 -1.298 1.00 94.50 167 LEU A CA 1
ATOM 1250 C C . LEU A 1 167 ? -12.331 -2.230 -2.783 1.00 94.50 167 LEU A C 1
ATOM 1252 O O . LEU A 1 167 ? -11.472 -2.076 -3.652 1.00 94.50 167 LEU A O 1
ATOM 1256 N N . GLY A 1 168 ? -13.617 -2.460 -3.072 1.00 84.56 168 GLY A N 1
ATOM 1257 C CA . GLY A 1 168 ? -14.197 -2.537 -4.413 1.00 84.56 168 GLY A CA 1
ATOM 1258 C C . GLY A 1 168 ? -15.665 -2.933 -4.407 1.00 84.56 168 GLY A C 1
ATOM 1259 O O . GLY A 1 168 ? -16.163 -3.397 -3.351 1.00 84.56 168 GLY A O 1
#

Mean predicted aligned error: 8.93 Å

Solvent-accessible surface area (backbone atoms only — not comparable to full-atom values): 9846 Å² total; per-residue (Å²): 137,82,73,56,100,82,77,52,81,73,73,77,78,88,78,72,64,102,69,81,67,70,80,50,75,67,46,59,41,68,91,49,49,40,76,35,94,85,75,52,66,28,37,30,43,33,44,32,55,50,94,87,72,25,49,23,42,34,82,31,34,42,56,96,88,40,52,16,46,66,57,97,86,42,79,44,73,56,60,89,84,60,78,51,59,64,42,51,36,86,80,63,40,48,40,73,52,61,47,75,39,71,65,89,58,43,21,26,36,41,36,37,37,35,49,69,66,45,55,38,35,40,36,46,67,87,48,74,50,73,47,64,37,40,72,89,14,26,46,72,46,82,40,86,38,71,64,59,37,73,78,11,34,38,37,36,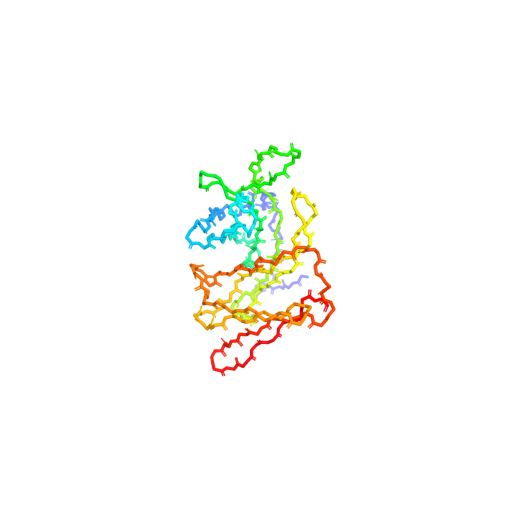43,48,98,88,39,82,42,76,46,77,55,75

Foldseek 3Di:
DDDDPVRDDDDDDPDDPPPPWPPFPFDWPPVQWAAAPVRDATKTWTWGAGPVRWIFIDIAGDDPSFGFHADPNDTDGDDSPDGGQTDHCVVQQKDKAWDFDPPPFTKIKIWIAGPDFWKKWKAFQNDIDIDTADPRRIHMDIDHHGTDQVQIWIWTDDPNHIHIDRHD